Protein AF-A0A5C7QQ44-F1 (afdb_monomer_lite)

Radius of gyration: 27.82 Å; chains: 1; bounding box: 54×49×77 Å

Secondary structure (DSSP, 8-state):
------------------HHHHHTS-HHHHHHHHHHHHHHHHHHHHHHHHHHHHHHHHHHHHHHHHHHHHHHHHHHHHTSHHHHTTS-HHHHHHHHHHHHHHHHHHHHHHHHHHHHS-----------PPPPPPTTS--

pLDDT: mean 83.21, std 18.22, range [35.0, 98.25]

Structure (mmCIF, N/CA/C/O backbone):
data_AF-A0A5C7QQ44-F1
#
_entry.id   AF-A0A5C7QQ44-F1
#
loop_
_atom_site.group_PDB
_atom_site.id
_atom_site.type_symbol
_atom_site.label_atom_id
_atom_site.label_alt_id
_atom_site.label_comp_id
_atom_site.label_asym_id
_atom_site.label_entity_id
_atom_site.label_seq_id
_atom_site.pdbx_PDB_ins_code
_atom_site.Cartn_x
_atom_site.Cartn_y
_atom_site.Cartn_z
_atom_site.occupancy
_atom_site.B_iso_or_equiv
_atom_site.auth_seq_id
_atom_site.auth_comp_id
_atom_site.auth_asym_id
_atom_site.auth_atom_id
_atom_site.pdbx_PDB_model_num
ATOM 1 N N . MET A 1 1 ? -10.779 14.962 1.695 1.00 37.97 1 MET A N 1
ATOM 2 C CA . MET A 1 1 ? -9.669 15.425 0.833 1.00 37.97 1 MET A CA 1
ATOM 3 C C . MET A 1 1 ? -9.057 14.212 0.142 1.00 37.97 1 MET A C 1
ATOM 5 O O . MET A 1 1 ? -8.144 13.606 0.682 1.00 37.97 1 MET A O 1
ATOM 9 N N . CYS A 1 2 ? -9.612 13.808 -1.003 1.00 35.00 2 CYS A N 1
ATOM 10 C CA . CYS A 1 2 ? -8.983 12.810 -1.869 1.00 35.00 2 CYS A CA 1
ATOM 11 C C . CYS A 1 2 ? -7.845 13.501 -2.624 1.00 35.00 2 CYS A C 1
ATOM 13 O O . CYS A 1 2 ? -8.107 14.366 -3.458 1.00 35.00 2 CYS A O 1
ATOM 15 N N . ARG A 1 3 ? -6.588 13.156 -2.327 1.00 46.00 3 ARG A N 1
ATOM 16 C CA . ARG A 1 3 ? -5.484 13.463 -3.239 1.00 46.00 3 ARG A CA 1
ATOM 17 C C . ARG A 1 3 ? -5.594 12.485 -4.403 1.00 46.00 3 ARG A C 1
ATOM 19 O O . ARG A 1 3 ? -5.104 11.368 -4.331 1.00 46.00 3 ARG A O 1
ATOM 26 N N . CYS A 1 4 ? -6.289 12.913 -5.449 1.00 42.09 4 CYS A N 1
ATOM 27 C CA . CYS A 1 4 ? -6.191 12.297 -6.760 1.00 42.09 4 CYS A CA 1
ATOM 28 C C . CYS A 1 4 ? -4.764 12.574 -7.251 1.00 42.09 4 CYS A C 1
ATOM 30 O O . CYS A 1 4 ? -4.457 13.689 -7.673 1.00 42.09 4 CYS A O 1
ATOM 32 N N . ALA A 1 5 ? -3.860 11.610 -7.084 1.00 50.56 5 ALA A N 1
ATOM 33 C CA . ALA A 1 5 ? -2.514 11.709 -7.621 1.00 50.56 5 ALA A CA 1
ATOM 34 C C . ALA A 1 5 ? -2.610 11.580 -9.145 1.00 50.56 5 ALA A C 1
ATOM 36 O O . ALA A 1 5 ? -2.629 10.486 -9.702 1.00 50.56 5 ALA A O 1
ATOM 37 N N . MET A 1 6 ? -2.719 12.728 -9.810 1.00 50.62 6 MET A N 1
ATOM 38 C CA . MET A 1 6 ? -2.451 12.862 -11.233 1.00 50.62 6 MET A CA 1
ATOM 39 C C . MET A 1 6 ? -0.992 12.483 -11.491 1.00 50.62 6 MET A C 1
ATOM 41 O O . MET A 1 6 ? -0.104 13.322 -11.412 1.00 50.62 6 MET A O 1
ATOM 45 N N . HIS A 1 7 ? -0.754 11.221 -11.824 1.00 46.41 7 HIS A N 1
ATOM 46 C CA . HIS A 1 7 ? 0.424 10.814 -12.583 1.00 46.41 7 HIS A CA 1
ATOM 47 C C . HIS A 1 7 ? -0.051 10.175 -13.883 1.00 46.41 7 HIS A C 1
ATOM 49 O O . HIS A 1 7 ? 0.161 9.001 -14.159 1.00 46.41 7 HIS A O 1
ATOM 55 N N . CYS A 1 8 ? -0.747 10.986 -14.678 1.00 46.25 8 CYS A N 1
ATOM 56 C CA . CYS A 1 8 ? -0.970 10.714 -16.085 1.00 46.25 8 CYS A CA 1
ATOM 57 C C . CYS A 1 8 ? -0.043 11.645 -16.867 1.00 46.25 8 CYS A C 1
ATOM 59 O O . CYS A 1 8 ? -0.394 12.784 -17.159 1.00 46.25 8 CYS A O 1
ATOM 61 N N . SER A 1 9 ? 1.179 11.192 -17.134 1.00 42.47 9 SER A N 1
ATOM 62 C CA . SER A 1 9 ? 1.981 11.742 -18.226 1.00 42.47 9 SER A CA 1
ATOM 63 C C . SER A 1 9 ? 2.997 10.701 -18.670 1.00 42.47 9 SER A C 1
ATOM 65 O O . SER A 1 9 ? 4.149 10.693 -18.252 1.00 42.47 9 SER A O 1
ATOM 67 N N . ALA A 1 10 ? 2.538 9.786 -19.519 1.00 42.00 10 ALA A N 1
ATOM 68 C CA . ALA A 1 10 ? 3.418 9.046 -20.406 1.00 42.00 10 ALA A CA 1
ATOM 69 C C . ALA A 1 10 ? 3.192 9.581 -21.822 1.00 42.00 10 ALA A C 1
ATOM 71 O O . ALA A 1 10 ? 2.610 8.911 -22.673 1.00 42.00 10 ALA A O 1
ATOM 72 N N . ALA A 1 11 ? 3.632 10.816 -22.070 1.00 43.50 11 ALA A N 1
ATOM 73 C CA . ALA A 1 11 ? 3.918 11.250 -23.429 1.00 43.50 11 ALA A CA 1
ATOM 74 C C . ALA A 1 11 ? 5.131 10.438 -23.914 1.00 43.50 11 ALA A C 1
ATOM 76 O O . ALA A 1 11 ? 6.281 10.802 -23.681 1.00 43.50 11 ALA A O 1
ATOM 77 N N . ARG A 1 12 ? 4.871 9.271 -24.513 1.00 53.12 12 ARG A N 1
ATOM 78 C CA . ARG A 1 12 ? 5.893 8.463 -25.184 1.00 53.12 12 ARG A CA 1
ATOM 79 C C . ARG A 1 12 ? 6.222 9.135 -26.510 1.00 53.12 12 ARG A C 1
ATOM 81 O O . ARG A 1 12 ? 5.514 8.946 -27.496 1.00 53.12 12 ARG A O 1
ATOM 88 N N . SER A 1 13 ? 7.295 9.915 -26.531 1.00 48.91 13 SER A N 1
ATOM 89 C CA . SER A 1 13 ? 7.950 10.310 -27.775 1.00 48.91 13 SER A CA 1
ATOM 90 C C . SER A 1 13 ? 8.557 9.058 -28.404 1.00 48.91 13 SER A C 1
ATOM 92 O O . SER A 1 13 ? 9.637 8.619 -28.017 1.00 48.91 13 SER A O 1
ATOM 94 N N . GLY A 1 14 ? 7.826 8.441 -29.333 1.00 52.03 14 GLY A N 1
ATOM 95 C CA . GLY A 1 14 ? 8.361 7.380 -30.179 1.00 52.03 14 GLY A CA 1
ATOM 96 C C . GLY A 1 14 ? 9.585 7.900 -30.929 1.00 52.03 14 GLY A C 1
ATOM 97 O O . GLY A 1 14 ? 9.544 8.985 -31.507 1.00 52.03 14 GLY A O 1
ATOM 98 N N . SER A 1 15 ? 10.681 7.145 -30.874 1.00 61.19 15 SER A N 1
ATOM 99 C CA . SER A 1 15 ? 11.927 7.460 -31.573 1.00 61.19 15 SER A CA 1
ATOM 100 C C . SER A 1 15 ? 11.650 7.729 -33.058 1.00 61.19 15 SER A C 1
ATOM 102 O O . SER A 1 15 ? 11.260 6.832 -33.801 1.00 61.19 15 SER A O 1
ATOM 104 N N . MET A 1 16 ? 11.832 8.982 -33.480 1.00 60.75 16 MET A N 1
ATOM 105 C CA . MET A 1 16 ? 11.636 9.474 -34.852 1.00 60.75 16 MET A CA 1
ATOM 106 C C . MET A 1 16 ? 12.855 9.184 -35.748 1.00 60.75 16 MET A C 1
ATOM 108 O O . MET A 1 16 ? 13.195 9.988 -36.611 1.00 60.75 16 MET A O 1
ATOM 112 N N . ILE A 1 17 ? 13.556 8.065 -35.526 1.00 66.75 17 ILE A N 1
ATOM 113 C CA . ILE A 1 17 ? 14.710 7.661 -36.342 1.00 66.75 17 ILE A CA 1
ATOM 114 C C . ILE A 1 17 ? 14.288 6.481 -37.213 1.00 66.75 17 ILE A C 1
ATOM 116 O O . ILE A 1 17 ? 14.079 5.367 -36.733 1.00 66.75 17 ILE A O 1
ATOM 120 N N . SER A 1 18 ? 14.143 6.741 -38.509 1.00 70.75 18 SER A N 1
ATOM 121 C CA . SER A 1 18 ? 13.760 5.733 -39.502 1.00 70.75 18 SER A CA 1
ATOM 122 C C . SER A 1 18 ? 14.966 4.891 -39.943 1.00 70.75 18 SER A C 1
ATOM 124 O O . SER A 1 18 ? 16.094 5.380 -39.979 1.00 70.75 18 SER A O 1
ATOM 126 N N . ALA A 1 19 ? 14.746 3.621 -40.310 1.00 69.44 19 ALA A N 1
ATOM 127 C CA . ALA A 1 19 ? 15.817 2.710 -40.750 1.00 69.44 19 ALA A CA 1
ATOM 128 C C . ALA A 1 19 ? 16.642 3.281 -41.924 1.00 69.44 19 ALA A C 1
ATOM 130 O O . ALA A 1 19 ? 17.858 3.131 -41.966 1.00 69.44 19 ALA A O 1
ATOM 131 N N . GLN A 1 20 ? 15.990 4.043 -42.806 1.00 69.81 20 GLN A N 1
ATOM 132 C CA . GLN A 1 20 ? 16.625 4.727 -43.935 1.00 69.81 20 GLN A CA 1
ATOM 133 C C . GLN A 1 20 ? 17.629 5.811 -43.502 1.00 69.81 20 GLN A C 1
ATOM 135 O O . GLN A 1 20 ? 18.642 6.009 -44.166 1.00 69.81 20 GLN A O 1
ATOM 140 N N . GLN A 1 21 ? 17.393 6.493 -42.375 1.00 71.06 21 GLN A N 1
ATOM 141 C CA . GLN A 1 21 ? 18.322 7.494 -41.835 1.00 71.06 21 GLN A CA 1
ATOM 142 C C . GLN A 1 21 ? 19.559 6.854 -41.196 1.00 71.06 21 GLN A C 1
ATOM 144 O O . GLN A 1 21 ? 20.618 7.473 -41.171 1.00 71.06 21 GLN A O 1
ATOM 149 N N . LEU A 1 22 ? 19.444 5.614 -40.711 1.00 70.94 22 LEU A N 1
ATOM 150 C CA . LEU A 1 22 ? 20.573 4.851 -40.173 1.00 70.94 22 LEU A CA 1
ATOM 151 C C . LEU A 1 22 ? 21.484 4.336 -41.295 1.00 70.94 22 LEU A C 1
ATOM 153 O O . LEU A 1 22 ? 22.703 4.311 -41.125 1.00 70.94 22 LEU A O 1
ATOM 157 N N . ASP A 1 23 ? 20.912 3.991 -42.453 1.00 77.81 23 ASP A N 1
ATOM 158 C CA . ASP A 1 23 ? 21.657 3.471 -43.604 1.00 77.81 23 ASP A CA 1
ATOM 159 C C . ASP A 1 23 ? 22.485 4.517 -44.361 1.00 77.81 23 ASP A C 1
ATOM 161 O O . ASP A 1 23 ? 23.423 4.158 -45.076 1.00 77.81 23 ASP A O 1
ATOM 165 N N . ALA A 1 24 ? 22.189 5.803 -44.167 1.00 82.75 24 ALA A N 1
ATOM 166 C CA . ALA A 1 24 ? 22.964 6.910 -44.726 1.00 82.75 24 ALA A CA 1
ATOM 167 C C . ALA A 1 24 ? 24.210 7.271 -43.891 1.00 82.75 24 ALA A C 1
ATOM 169 O O . ALA A 1 24 ? 25.046 8.050 -44.344 1.00 82.75 24 ALA A O 1
ATOM 170 N N . LEU A 1 25 ? 24.334 6.728 -42.674 1.00 83.94 25 LEU A N 1
ATOM 171 C CA . LEU A 1 25 ? 25.463 6.989 -41.779 1.00 83.94 25 LEU A CA 1
ATOM 172 C C . LEU A 1 25 ? 26.667 6.117 -42.124 1.00 83.94 25 LEU A C 1
ATOM 174 O O . LEU A 1 25 ? 26.520 5.002 -42.644 1.00 83.94 25 LEU A O 1
ATOM 178 N N . ASP A 1 26 ? 27.853 6.599 -41.755 1.00 90.25 26 ASP A N 1
ATOM 179 C CA . ASP A 1 26 ? 29.065 5.798 -41.828 1.00 90.25 26 ASP A CA 1
ATOM 180 C C . ASP A 1 26 ? 28.931 4.522 -40.964 1.00 90.25 26 ASP A C 1
ATOM 182 O O . ASP A 1 26 ? 28.202 4.515 -39.961 1.00 90.25 26 ASP A O 1
ATOM 186 N N . PRO A 1 27 ? 29.599 3.416 -41.341 1.00 88.94 27 PRO A N 1
ATOM 187 C CA . PRO A 1 27 ? 29.406 2.126 -40.679 1.00 88.94 27 PRO A CA 1
ATOM 188 C C . PRO A 1 27 ? 29.702 2.142 -39.174 1.00 88.94 27 PRO A C 1
ATOM 190 O O . PRO A 1 27 ? 29.026 1.452 -38.409 1.00 88.94 27 PRO A O 1
ATOM 193 N N . GLN A 1 28 ? 30.685 2.934 -38.734 1.00 91.25 28 GLN A N 1
ATOM 194 C CA . GLN A 1 28 ? 31.085 3.001 -37.330 1.00 91.25 28 GLN A CA 1
ATOM 195 C C . GLN A 1 28 ? 30.033 3.743 -36.496 1.00 91.25 28 GL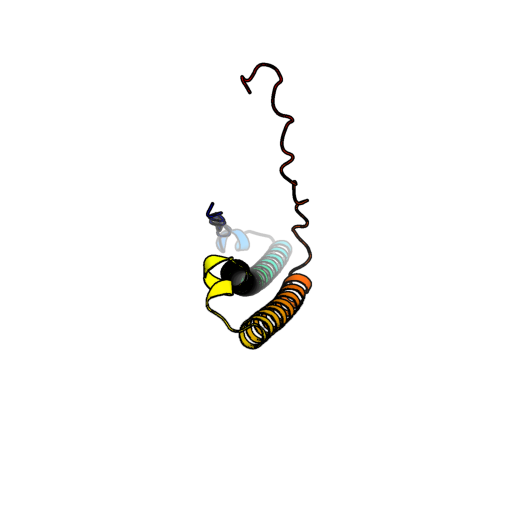N A C 1
ATOM 197 O O . GLN A 1 28 ? 29.598 3.237 -35.458 1.00 91.25 28 GLN A O 1
ATOM 202 N N . THR A 1 29 ? 29.567 4.900 -36.967 1.00 91.06 29 THR A N 1
ATOM 203 C CA . THR A 1 29 ? 28.502 5.677 -36.318 1.00 91.06 29 THR A CA 1
ATOM 204 C C . THR A 1 29 ? 27.181 4.914 -36.318 1.00 91.06 29 THR A C 1
ATOM 206 O O . THR A 1 29 ? 26.472 4.916 -35.310 1.00 91.06 29 THR A O 1
ATOM 209 N N . ARG A 1 30 ? 26.861 4.193 -37.402 1.00 90.12 30 ARG A N 1
ATOM 210 C CA . ARG A 1 30 ? 25.678 3.322 -37.461 1.00 90.12 30 ARG A CA 1
ATOM 211 C C . ARG A 1 30 ? 25.719 2.253 -36.376 1.00 90.12 30 ARG A C 1
ATOM 213 O O . ARG A 1 30 ? 24.744 2.099 -35.643 1.00 90.12 30 ARG A O 1
ATOM 220 N N . GLN A 1 31 ? 26.842 1.548 -36.240 1.00 90.50 31 GLN A N 1
ATOM 221 C CA . GLN A 1 31 ? 26.989 0.503 -35.229 1.00 90.50 31 GLN A CA 1
ATOM 222 C C . GLN A 1 31 ? 26.874 1.067 -33.807 1.00 90.50 31 GLN A C 1
ATOM 224 O O . GLN A 1 31 ? 26.182 0.486 -32.969 1.00 90.50 31 GLN A O 1
ATOM 229 N N . ALA A 1 32 ? 27.495 2.222 -33.544 1.00 93.06 32 ALA A N 1
ATOM 230 C CA . ALA A 1 32 ? 27.390 2.900 -32.255 1.00 93.06 32 ALA A CA 1
ATOM 231 C C . ALA A 1 32 ? 25.941 3.313 -31.937 1.00 93.06 32 ALA A C 1
ATOM 233 O O . ALA A 1 32 ? 25.457 3.065 -30.831 1.00 93.06 32 ALA A O 1
ATOM 234 N N . MET A 1 33 ? 25.214 3.874 -32.911 1.00 91.81 33 MET A N 1
ATOM 235 C CA . MET A 1 33 ? 23.817 4.271 -32.723 1.00 91.81 33 MET A CA 1
ATOM 236 C C . MET A 1 33 ? 22.899 3.063 -32.497 1.00 91.81 33 MET A C 1
ATOM 238 O O . MET A 1 33 ? 22.037 3.110 -31.622 1.00 91.81 33 MET A O 1
ATOM 242 N N . LEU A 1 34 ? 23.096 1.960 -33.228 1.00 89.94 34 LEU A N 1
ATOM 243 C CA . LEU A 1 34 ? 22.344 0.719 -33.009 1.00 89.94 34 LEU A CA 1
ATOM 244 C C . LEU A 1 34 ? 22.586 0.143 -31.608 1.00 89.94 34 LEU A C 1
ATOM 246 O O . LEU A 1 34 ? 21.627 -0.268 -30.954 1.00 89.94 34 LEU A O 1
ATOM 250 N N . SER A 1 35 ? 23.835 0.163 -31.128 1.00 93.81 35 SER A N 1
ATOM 251 C CA . SER A 1 35 ? 24.171 -0.246 -29.759 1.00 93.81 35 SER A CA 1
ATOM 252 C C . SER A 1 35 ? 23.445 0.616 -28.728 1.00 93.81 35 SER A C 1
ATOM 254 O O . SER A 1 35 ? 22.799 0.091 -27.824 1.00 93.81 35 SER A O 1
ATOM 256 N N . LEU A 1 36 ? 23.473 1.941 -28.898 1.00 93.44 36 LEU A N 1
ATOM 257 C CA . LEU A 1 36 ? 22.797 2.860 -27.986 1.00 93.44 36 LEU A CA 1
ATOM 258 C C . LEU A 1 36 ? 21.273 2.672 -28.005 1.00 93.44 36 LEU A C 1
ATOM 260 O O . LEU A 1 36 ? 20.643 2.679 -26.952 1.00 93.44 36 LEU A O 1
ATOM 264 N N . LEU A 1 37 ? 20.667 2.454 -29.176 1.00 92.38 37 LEU A N 1
ATOM 265 C CA . LEU A 1 37 ? 19.235 2.160 -29.286 1.00 92.38 37 LEU A CA 1
ATOM 266 C C . LEU A 1 37 ? 18.867 0.849 -28.580 1.00 92.38 37 LEU A C 1
ATOM 268 O O . LEU A 1 37 ? 17.817 0.781 -27.941 1.00 92.38 37 LEU A O 1
ATOM 272 N N . ALA A 1 38 ? 19.716 -0.179 -28.665 1.00 92.50 38 ALA A N 1
ATOM 273 C CA . ALA A 1 38 ? 19.515 -1.428 -27.936 1.00 92.50 38 ALA A CA 1
ATOM 274 C C . ALA A 1 38 ? 19.596 -1.213 -26.415 1.00 92.50 38 ALA A C 1
ATOM 276 O O . ALA A 1 38 ? 18.729 -1.691 -25.683 1.00 92.50 38 ALA A O 1
ATOM 277 N N . GLU A 1 39 ? 20.570 -0.433 -25.941 1.00 95.31 39 GLU A N 1
ATOM 278 C CA . GLU A 1 39 ? 20.673 -0.061 -24.526 1.00 95.31 39 GLU A CA 1
ATOM 279 C C . GLU A 1 39 ? 19.470 0.754 -24.039 1.00 95.31 39 GLU A C 1
ATOM 281 O O . GLU A 1 39 ? 18.975 0.517 -22.937 1.00 95.31 39 GLU A O 1
ATOM 286 N N . VAL A 1 40 ? 18.985 1.708 -24.842 1.00 95.50 40 VAL A N 1
ATOM 287 C CA . VAL A 1 40 ? 17.793 2.503 -24.514 1.00 95.50 40 VAL A CA 1
ATOM 288 C C . VAL A 1 40 ? 16.575 1.595 -24.385 1.00 95.50 40 VAL A C 1
ATOM 290 O O . VAL A 1 40 ? 15.883 1.682 -23.376 1.00 95.50 40 VAL A O 1
ATOM 293 N N . ARG A 1 41 ? 16.356 0.664 -25.322 1.00 93.56 41 ARG A N 1
ATOM 294 C CA . ARG A 1 41 ? 15.251 -0.307 -25.236 1.00 93.56 41 ARG A CA 1
ATOM 295 C C . ARG A 1 41 ? 15.347 -1.181 -23.986 1.00 93.56 41 ARG A C 1
ATOM 297 O O . ARG A 1 41 ? 14.364 -1.318 -23.265 1.00 93.56 41 ARG A O 1
ATOM 304 N N . ALA A 1 42 ? 16.533 -1.707 -23.680 1.00 95.44 42 ALA A N 1
ATOM 305 C CA . ALA A 1 42 ? 16.745 -2.507 -22.473 1.00 95.44 42 ALA A CA 1
ATOM 306 C C . ALA A 1 42 ? 16.449 -1.702 -21.192 1.00 95.44 42 ALA A C 1
ATOM 308 O O . ALA A 1 42 ? 15.845 -2.210 -20.246 1.00 95.44 42 ALA A O 1
ATOM 309 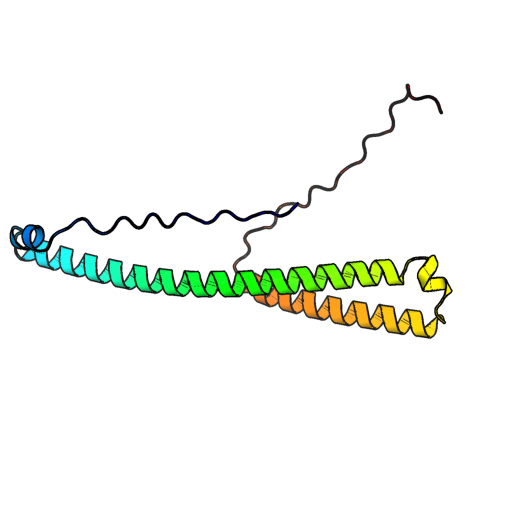N N . LYS A 1 43 ? 16.828 -0.418 -21.164 1.00 95.69 43 LYS A N 1
ATOM 310 C CA . LYS A 1 43 ? 16.505 0.489 -20.055 1.00 95.69 43 LYS A CA 1
ATOM 311 C C . LYS A 1 43 ? 15.011 0.803 -19.982 1.00 95.69 43 LYS A C 1
ATOM 313 O O . LYS A 1 43 ? 14.471 0.819 -18.882 1.00 95.69 43 LYS A O 1
ATOM 318 N N . GLU A 1 44 ? 14.335 1.020 -21.106 1.00 96.25 44 GLU A N 1
ATOM 319 C CA . GLU A 1 44 ? 12.883 1.241 -21.154 1.00 96.25 44 GLU A CA 1
ATOM 320 C C . GLU A 1 44 ? 12.106 0.035 -20.613 1.00 96.25 44 GLU A C 1
ATOM 322 O O . GLU A 1 44 ? 11.162 0.205 -19.840 1.00 96.25 44 GLU A O 1
ATOM 327 N N . GLU A 1 45 ? 12.526 -1.183 -20.959 1.00 96.00 45 GLU A N 1
ATOM 328 C CA . GLU A 1 45 ? 11.952 -2.416 -20.414 1.00 96.00 45 GLU A CA 1
ATOM 329 C C . GLU A 1 45 ? 12.170 -2.520 -18.903 1.00 96.00 45 GLU A C 1
ATOM 331 O O . GLU A 1 45 ? 11.234 -2.828 -18.159 1.00 96.00 45 GLU A O 1
ATOM 336 N N . LEU A 1 46 ? 13.381 -2.210 -18.430 1.00 97.06 46 LEU A N 1
ATOM 337 C CA . LEU A 1 46 ? 13.699 -2.199 -17.005 1.00 97.06 46 LEU A CA 1
ATOM 338 C C . LEU A 1 46 ? 12.851 -1.170 -16.246 1.00 97.06 46 LEU A C 1
ATOM 340 O O .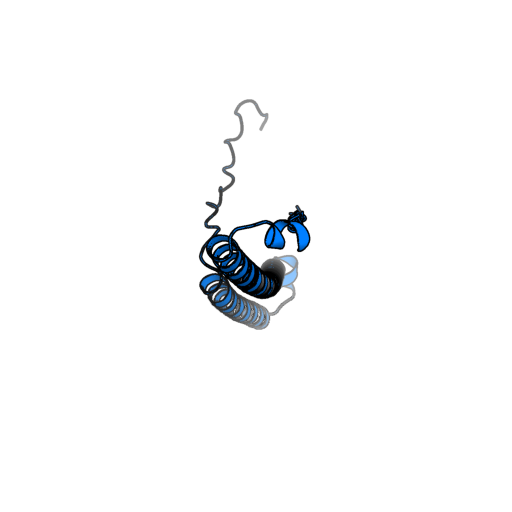 LEU A 1 46 ? 12.306 -1.495 -15.192 1.00 97.06 46 LEU A O 1
ATOM 344 N N . ILE A 1 47 ? 12.710 0.044 -16.784 1.00 96.75 47 ILE A N 1
ATOM 345 C CA . ILE A 1 47 ? 11.872 1.105 -16.209 1.00 96.75 47 ILE A CA 1
ATOM 346 C C . ILE A 1 47 ? 10.419 0.635 -16.145 1.00 96.75 47 ILE A C 1
ATOM 348 O O . ILE A 1 47 ? 9.818 0.679 -15.078 1.00 96.75 47 ILE A O 1
ATOM 352 N N . ALA A 1 48 ? 9.882 0.081 -17.234 1.00 96.12 48 ALA A N 1
ATOM 353 C CA . ALA A 1 48 ? 8.509 -0.414 -17.263 1.00 96.12 48 ALA A CA 1
ATOM 354 C C . ALA A 1 48 ? 8.254 -1.527 -16.230 1.00 96.12 48 ALA A C 1
ATOM 356 O O . ALA A 1 48 ? 7.159 -1.613 -15.674 1.00 96.12 48 ALA A O 1
ATOM 357 N N . GLN A 1 49 ? 9.243 -2.384 -15.957 1.00 96.44 49 GLN A N 1
ATOM 358 C CA . GLN A 1 49 ? 9.151 -3.375 -14.881 1.00 96.44 49 GLN A CA 1
ATOM 359 C C . GLN A 1 49 ? 9.139 -2.713 -13.499 1.00 96.44 49 GLN A C 1
ATOM 361 O O . GLN A 1 49 ? 8.270 -3.024 -12.684 1.00 96.44 49 GLN A O 1
ATOM 366 N N . ARG A 1 50 ? 10.063 -1.777 -13.242 1.00 95.56 50 ARG A N 1
ATOM 367 C CA . ARG A 1 50 ? 10.134 -1.063 -11.959 1.00 95.56 50 ARG A CA 1
ATOM 368 C C . ARG A 1 50 ? 8.886 -0.224 -11.695 1.00 95.56 50 ARG A C 1
ATOM 370 O O . ARG A 1 50 ? 8.422 -0.201 -10.562 1.00 95.56 50 ARG A O 1
ATOM 377 N N . ASP A 1 51 ? 8.301 0.392 -12.718 1.00 95.19 51 ASP A N 1
ATOM 378 C CA . ASP A 1 51 ? 7.063 1.169 -12.595 1.00 95.19 51 ASP A CA 1
ATOM 379 C C . ASP A 1 51 ? 5.887 0.291 -12.149 1.00 95.19 51 ASP A C 1
ATOM 381 O O . ASP A 1 51 ? 5.101 0.691 -11.290 1.00 95.19 51 ASP A O 1
ATOM 385 N N . ARG A 1 52 ? 5.781 -0.936 -12.680 1.00 95.62 52 ARG A N 1
ATOM 386 C CA . ARG A 1 52 ? 4.752 -1.901 -12.253 1.00 95.62 52 ARG A CA 1
ATOM 387 C C . ARG A 1 52 ? 4.951 -2.326 -10.802 1.00 95.62 52 ARG A C 1
ATOM 389 O O . ARG A 1 52 ? 3.987 -2.363 -10.042 1.00 95.62 52 ARG A O 1
ATOM 396 N N . GLU A 1 53 ? 6.188 -2.623 -10.416 1.00 94.44 53 GLU A N 1
ATOM 397 C CA . GLU A 1 53 ? 6.525 -2.977 -9.033 1.00 94.44 53 GLU A CA 1
ATOM 398 C C . GLU A 1 53 ? 6.248 -1.819 -8.068 1.00 94.44 53 GLU A C 1
ATOM 400 O O . GLU A 1 53 ? 5.675 -2.031 -7.000 1.00 94.44 53 GLU A O 1
ATOM 405 N N . ALA A 1 54 ? 6.602 -0.591 -8.451 1.00 92.81 54 ALA A N 1
ATOM 406 C CA . ALA A 1 54 ? 6.340 0.605 -7.663 1.00 92.81 54 ALA A CA 1
ATOM 407 C C . ALA A 1 54 ? 4.834 0.850 -7.499 1.00 92.81 54 ALA A C 1
ATOM 409 O O . ALA A 1 54 ? 4.375 1.094 -6.384 1.00 92.81 54 ALA A O 1
ATOM 410 N N . ALA A 1 55 ? 4.054 0.724 -8.577 1.00 94.56 55 ALA A N 1
ATOM 411 C CA . ALA A 1 55 ? 2.600 0.857 -8.526 1.00 94.56 55 ALA A CA 1
ATOM 412 C C . ALA A 1 55 ? 1.958 -0.203 -7.616 1.00 94.56 55 ALA A C 1
ATOM 414 O O . ALA A 1 55 ? 1.082 0.121 -6.814 1.00 94.56 55 ALA A O 1
ATOM 415 N N . PHE A 1 56 ? 2.422 -1.453 -7.695 1.00 96.00 56 PHE A N 1
ATOM 416 C CA . PHE A 1 56 ? 1.950 -2.531 -6.829 1.00 96.00 56 PHE A CA 1
ATOM 417 C C . PHE A 1 56 ? 2.253 -2.255 -5.349 1.00 96.00 56 PHE A C 1
ATOM 419 O O . PHE A 1 56 ? 1.348 -2.304 -4.515 1.00 96.00 56 PHE A O 1
ATOM 426 N N . LYS A 1 57 ? 3.502 -1.896 -5.023 1.00 93.75 57 LYS A N 1
ATOM 427 C CA . LYS A 1 57 ? 3.902 -1.548 -3.650 1.00 93.75 57 LYS A CA 1
ATOM 428 C C . LYS A 1 57 ? 3.125 -0.348 -3.115 1.00 93.75 57 LYS A C 1
ATOM 430 O O . LYS A 1 57 ? 2.696 -0.363 -1.965 1.00 93.75 57 LYS A O 1
ATOM 435 N N . GLN A 1 58 ? 2.887 0.668 -3.945 1.00 94.00 58 GLN A N 1
ATOM 436 C CA . GLN A 1 58 ? 2.094 1.828 -3.544 1.00 94.00 58 GLN A CA 1
ATOM 437 C C . GLN A 1 58 ? 0.647 1.438 -3.214 1.00 94.00 58 GLN A C 1
ATOM 439 O O . GLN A 1 58 ? 0.138 1.843 -2.172 1.00 94.00 58 GLN A O 1
ATOM 444 N N . ALA A 1 59 ? 0.011 0.601 -4.039 1.00 96.56 59 ALA A N 1
ATOM 445 C CA . ALA A 1 59 ? -1.341 0.113 -3.772 1.00 96.56 59 ALA A CA 1
ATOM 446 C C . ALA A 1 59 ? -1.423 -0.691 -2.460 1.00 96.56 59 ALA A C 1
ATOM 448 O O . ALA A 1 59 ? -2.386 -0.547 -1.703 1.00 96.56 59 ALA A O 1
ATOM 449 N N . LEU A 1 60 ? -0.399 -1.496 -2.157 1.00 96.38 60 LEU A N 1
ATOM 450 C CA . LEU A 1 60 ? -0.304 -2.221 -0.890 1.00 96.38 60 LEU A CA 1
ATOM 451 C C . LEU A 1 60 ? -0.163 -1.266 0.306 1.00 96.38 60 LEU A C 1
ATOM 453 O O . LEU A 1 60 ? -0.894 -1.396 1.288 1.00 96.38 60 LEU A O 1
ATOM 457 N N . ILE A 1 61 ? 0.713 -0.262 0.211 1.00 96.00 61 ILE A N 1
ATOM 458 C CA . ILE A 1 61 ? 0.876 0.766 1.252 1.00 96.00 61 ILE A CA 1
ATOM 459 C C . ILE A 1 61 ? -0.437 1.520 1.486 1.00 96.00 61 ILE A C 1
ATOM 461 O O . ILE A 1 61 ? -0.793 1.788 2.638 1.00 96.00 61 ILE A O 1
ATOM 465 N N . ASP A 1 62 ? -1.167 1.853 0.423 1.00 96.62 62 ASP A N 1
ATOM 466 C CA . ASP A 1 62 ? -2.444 2.560 0.516 1.00 96.62 62 ASP A CA 1
ATOM 467 C C . ASP A 1 62 ? -3.510 1.701 1.212 1.00 96.62 62 ASP A C 1
ATOM 469 O O . ASP A 1 62 ? -4.214 2.200 2.096 1.00 96.62 62 ASP A O 1
ATOM 473 N N . LYS A 1 63 ? -3.578 0.399 0.891 1.00 97.62 63 LYS A N 1
ATOM 474 C CA . LYS A 1 63 ? -4.453 -0.573 1.568 1.00 97.62 63 LYS A CA 1
ATOM 475 C C . LYS A 1 63 ? -4.153 -0.648 3.065 1.00 97.62 63 LYS A C 1
ATOM 477 O O . LYS A 1 63 ? -5.044 -0.399 3.874 1.00 97.62 63 LYS A O 1
ATOM 482 N N . LEU A 1 64 ? -2.901 -0.910 3.438 1.00 97.12 64 LEU A N 1
ATOM 483 C CA . LEU A 1 64 ? -2.498 -1.021 4.845 1.00 97.12 64 LEU A CA 1
ATOM 484 C C . LEU A 1 64 ? -2.716 0.301 5.603 1.00 97.12 64 LEU A C 1
ATOM 486 O O . LEU A 1 64 ? -3.147 0.321 6.756 1.00 97.12 64 LEU A O 1
ATOM 490 N N . THR A 1 65 ? -2.484 1.441 4.943 1.00 97.06 65 THR A N 1
ATOM 491 C CA . THR A 1 65 ? -2.751 2.765 5.525 1.00 97.06 65 THR A CA 1
ATOM 492 C C . THR A 1 65 ? -4.247 2.984 5.766 1.00 97.06 65 THR A C 1
ATOM 494 O O . THR A 1 65 ? -4.626 3.579 6.781 1.00 97.06 65 THR A O 1
ATOM 497 N N . HIS A 1 66 ? -5.103 2.508 4.859 1.00 98.19 66 HIS A N 1
ATOM 498 C CA . HIS A 1 66 ? -6.550 2.549 5.031 1.00 98.19 66 HIS A CA 1
ATOM 499 C C . HIS A 1 66 ? -7.007 1.669 6.200 1.00 98.19 66 HIS A C 1
ATOM 501 O O . HIS A 1 66 ? -7.730 2.158 7.069 1.00 98.19 66 HIS A O 1
ATOM 507 N N . GLU A 1 67 ? -6.544 0.421 6.269 1.00 98.00 67 GLU A N 1
ATOM 508 C CA . GLU A 1 67 ? 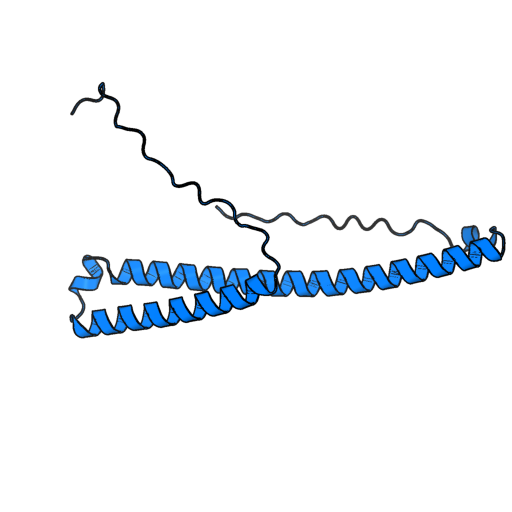-6.868 -0.522 7.349 1.00 98.00 67 GLU A CA 1
ATOM 509 C C . GLU A 1 67 ? -6.459 0.035 8.718 1.00 98.00 67 GLU A C 1
ATOM 511 O O . GLU A 1 67 ? -7.283 0.116 9.631 1.00 98.00 67 GLU A O 1
ATOM 516 N N . MET A 1 68 ? -5.245 0.583 8.829 1.00 97.94 68 MET A N 1
ATOM 517 C CA . MET A 1 68 ? -4.791 1.271 10.040 1.00 97.94 68 MET A CA 1
ATOM 518 C C . MET A 1 68 ? -5.712 2.445 10.424 1.00 97.94 68 MET A C 1
ATOM 520 O O . MET A 1 68 ? -5.968 2.685 11.607 1.00 97.94 68 MET A O 1
ATOM 524 N N . ALA A 1 69 ? -6.207 3.220 9.453 1.00 97.94 69 ALA A N 1
ATOM 525 C CA . ALA A 1 69 ? -7.125 4.325 9.725 1.00 97.94 69 ALA A CA 1
ATOM 526 C C . ALA A 1 69 ? -8.505 3.835 10.195 1.00 97.94 69 ALA A C 1
ATOM 528 O O . ALA A 1 69 ? -9.101 4.463 11.074 1.00 97.94 69 ALA A O 1
ATOM 529 N N . VAL A 1 70 ? -9.006 2.732 9.633 1.00 98.25 70 VAL A N 1
ATOM 530 C CA . VAL A 1 70 ? -10.258 2.092 10.060 1.00 98.25 70 VAL A CA 1
ATOM 531 C C . VAL A 1 70 ? -10.130 1.583 11.494 1.00 98.25 70 VAL A C 1
ATOM 533 O O . VAL A 1 70 ? -10.941 1.977 12.330 1.00 98.25 70 VAL A O 1
ATOM 536 N N . LEU A 1 71 ? -9.080 0.824 11.819 1.00 98.06 71 LEU A N 1
ATOM 537 C CA . LEU A 1 71 ? -8.854 0.318 13.177 1.00 98.06 71 LEU A CA 1
ATOM 538 C C . LEU A 1 71 ? -8.711 1.445 14.204 1.00 98.06 71 LEU A C 1
ATOM 540 O O . LEU A 1 71 ? -9.314 1.388 15.272 1.00 98.06 71 LEU A O 1
ATOM 544 N N . LYS A 1 72 ? -8.007 2.536 13.869 1.00 98.06 72 LYS A N 1
ATOM 545 C CA . LYS A 1 72 ? -7.930 3.716 14.749 1.00 98.06 72 LYS A CA 1
ATOM 546 C C . LYS A 1 72 ? -9.309 4.309 15.019 1.00 98.06 72 LYS A C 1
ATOM 548 O O . LYS A 1 72 ? -9.619 4.618 16.164 1.00 98.06 72 LYS A O 1
ATOM 553 N N . ARG A 1 73 ? -10.148 4.462 13.988 1.00 97.38 73 ARG A N 1
ATOM 554 C CA . ARG A 1 73 ? -11.525 4.965 14.151 1.00 97.38 73 ARG A CA 1
ATOM 555 C C . ARG A 1 73 ? -12.368 4.030 15.015 1.00 97.38 73 ARG A C 1
ATOM 557 O O . ARG A 1 73 ? -13.102 4.527 15.861 1.00 97.38 73 ARG A O 1
ATOM 564 N N . LEU A 1 74 ? -12.238 2.716 14.831 1.00 96.75 74 LEU A N 1
ATOM 565 C CA . LEU A 1 74 ? -12.916 1.722 15.664 1.00 96.75 74 LEU A CA 1
ATOM 566 C C . LEU A 1 74 ? -12.455 1.808 17.119 1.00 96.75 74 LEU A C 1
ATOM 568 O O . LEU A 1 74 ? -13.303 1.862 18.002 1.00 96.75 74 LEU A O 1
ATOM 572 N N . LYS A 1 75 ? -11.148 1.944 17.370 1.00 96.56 75 LYS A N 1
ATOM 573 C CA . LYS A 1 75 ? -10.612 2.163 18.719 1.00 96.56 75 LYS A CA 1
ATOM 574 C C . LYS A 1 75 ? -11.206 3.415 19.366 1.00 96.56 75 LYS A C 1
ATOM 576 O O . LYS A 1 75 ? -11.682 3.348 20.491 1.00 96.56 75 LYS A O 1
ATOM 581 N N . PHE A 1 76 ? -11.260 4.539 18.649 1.00 96.44 76 PHE A N 1
ATOM 582 C CA . PHE A 1 76 ? -11.908 5.757 19.157 1.00 96.44 76 PHE A CA 1
ATOM 583 C C . PHE A 1 76 ? -13.411 5.579 19.420 1.00 96.44 76 PHE A C 1
ATOM 585 O O . PHE A 1 76 ? -13.937 6.138 20.379 1.00 96.44 76 PHE A O 1
ATOM 592 N N . ALA A 1 77 ? -14.122 4.822 18.582 1.00 95.12 77 ALA A N 1
ATOM 593 C CA . ALA A 1 77 ? -15.532 4.525 18.814 1.00 95.12 77 ALA A CA 1
ATOM 594 C C . ALA A 1 77 ? -15.721 3.630 20.050 1.00 95.12 77 ALA A C 1
ATOM 596 O O . ALA A 1 77 ? -16.614 3.894 20.858 1.00 95.12 77 ALA A O 1
ATOM 597 N N . ALA A 1 78 ? -14.851 2.632 20.234 1.00 93.44 78 ALA A N 1
ATOM 598 C CA . ALA A 1 78 ? -14.869 1.718 21.372 1.00 93.44 78 ALA A CA 1
ATOM 599 C C . ALA A 1 78 ? -14.624 2.438 22.708 1.00 93.44 78 ALA A C 1
ATOM 601 O O . ALA A 1 78 ? -15.242 2.099 23.716 1.00 93.44 78 ALA A O 1
ATOM 602 N N . THR A 1 79 ? -13.788 3.482 22.711 1.00 91.94 79 THR A N 1
ATOM 603 C CA . THR A 1 79 ? -13.530 4.293 23.910 1.00 91.94 79 THR A CA 1
ATOM 604 C C . THR A 1 79 ? -14.587 5.365 24.181 1.00 91.94 79 THR A C 1
ATOM 606 O O . THR A 1 79 ? -14.550 5.994 25.240 1.00 91.94 79 THR A O 1
ATOM 609 N N . SER A 1 80 ? -15.543 5.584 23.270 1.00 95.00 80 SER A N 1
ATOM 610 C CA . SER A 1 80 ? -16.599 6.583 23.465 1.00 95.00 80 SER A CA 1
ATOM 611 C C . SER A 1 80 ? -17.503 6.232 24.650 1.00 95.00 80 SER A C 1
ATOM 613 O O . SER A 1 80 ? -17.867 5.074 24.835 1.00 95.00 80 SER A O 1
ATOM 615 N N . GLU A 1 81 ? -17.929 7.236 25.424 1.00 91.81 81 GLU A N 1
ATOM 616 C CA . GLU A 1 81 ? -18.774 7.036 26.618 1.00 91.81 81 GLU A CA 1
ATOM 617 C C . GLU A 1 81 ? -20.054 6.247 26.306 1.00 91.81 81 GLU A C 1
ATOM 619 O O . GLU A 1 81 ? -20.442 5.340 27.046 1.00 91.81 81 GLU A O 1
ATOM 624 N N . ARG A 1 82 ? -20.685 6.544 25.162 1.00 92.75 82 ARG A N 1
ATOM 625 C CA . ARG A 1 82 ? -21.908 5.871 24.707 1.00 92.75 82 ARG A CA 1
ATOM 626 C C . ARG A 1 82 ? -21.707 4.376 24.477 1.00 92.75 82 ARG A C 1
ATOM 628 O O . ARG A 1 82 ? -22.611 3.610 24.774 1.00 92.75 82 ARG A O 1
ATOM 635 N N . PHE A 1 83 ? -20.578 3.967 23.905 1.00 93.06 83 PHE A N 1
ATOM 636 C CA . PHE A 1 83 ? -20.319 2.554 23.633 1.00 93.06 83 PHE A CA 1
ATOM 637 C C . PHE A 1 83 ? -19.720 1.852 24.854 1.00 93.06 83 PHE A C 1
ATOM 639 O O . PHE A 1 83 ? -20.192 0.789 25.247 1.00 93.06 83 PHE A O 1
ATOM 646 N N . ALA A 1 84 ? -18.745 2.478 25.513 1.00 92.44 84 ALA A N 1
ATOM 647 C CA . ALA A 1 84 ? -18.072 1.925 26.683 1.00 92.44 84 ALA A CA 1
ATOM 648 C C . ALA A 1 84 ? -19.033 1.633 27.850 1.00 92.44 84 ALA A C 1
ATOM 650 O O . ALA A 1 84 ? -18.820 0.669 28.573 1.00 92.44 84 ALA A O 1
ATOM 651 N N . SER A 1 85 ? -20.108 2.416 28.009 1.00 93.12 85 SER A N 1
ATOM 652 C CA . SER A 1 85 ? -21.157 2.170 29.016 1.00 93.12 85 SER A CA 1
ATOM 653 C C . SER A 1 85 ? -22.024 0.932 28.747 1.00 93.12 85 SER A C 1
ATOM 655 O O . SER A 1 85 ? -22.753 0.503 29.638 1.00 93.12 85 SER A O 1
ATOM 657 N N . THR A 1 86 ? -21.950 0.343 27.549 1.00 95.00 86 THR A N 1
ATOM 658 C CA . THR A 1 86 ? -22.713 -0.864 27.179 1.00 95.00 86 THR A CA 1
ATOM 659 C C . THR A 1 86 ? -21.941 -2.168 27.386 1.00 95.00 86 THR A C 1
ATOM 661 O O . THR A 1 86 ? -22.525 -3.242 27.257 1.00 95.00 86 THR A O 1
ATOM 664 N N . LEU A 1 87 ? -20.645 -2.092 27.708 1.00 93.31 87 LEU A N 1
ATOM 665 C CA . LEU A 1 87 ? -19.757 -3.247 27.845 1.00 93.31 87 LEU A CA 1
ATOM 666 C C . LEU A 1 87 ? -19.351 -3.481 29.299 1.00 93.31 87 LEU A C 1
ATOM 668 O O . LEU A 1 87 ? -19.109 -2.535 30.051 1.00 93.31 87 LEU A O 1
ATOM 672 N N . ALA A 1 88 ? -19.191 -4.753 29.674 1.00 95.81 88 ALA A N 1
ATOM 673 C CA . ALA A 1 88 ? -18.511 -5.088 30.918 1.00 95.81 88 ALA A CA 1
ATOM 674 C C . ALA A 1 88 ? -17.027 -4.655 30.849 1.00 95.81 88 ALA A C 1
ATOM 676 O O . ALA A 1 88 ? -16.430 -4.711 29.767 1.00 95.81 88 ALA A O 1
ATOM 677 N N . PRO A 1 89 ? -16.394 -4.271 31.976 1.00 93.06 89 PRO A N 1
ATOM 678 C CA . PRO A 1 89 ? -15.007 -3.796 31.981 1.00 93.06 89 PRO A CA 1
ATOM 679 C C . PRO A 1 89 ? -14.011 -4.763 31.326 1.00 93.06 89 PRO A C 1
ATOM 681 O O . PRO A 1 89 ? -13.166 -4.338 30.543 1.00 93.06 89 PRO A O 1
ATOM 684 N N . GLU A 1 90 ? -14.150 -6.065 31.582 1.00 95.06 90 GLU A N 1
ATOM 685 C CA . GLU A 1 90 ? -13.287 -7.110 31.010 1.00 95.06 90 GLU A CA 1
ATOM 686 C C . GLU A 1 90 ? -13.444 -7.222 29.487 1.00 95.06 90 GLU A C 1
ATOM 688 O O . GLU A 1 90 ? -12.461 -7.354 28.763 1.00 95.06 90 GLU A O 1
ATOM 693 N N . GLN A 1 91 ? -14.675 -7.093 28.979 1.00 95.94 91 GLN A N 1
ATOM 694 C CA . GLN A 1 91 ? -14.953 -7.125 27.539 1.00 95.94 91 GLN A CA 1
ATOM 695 C C . GLN A 1 91 ? -14.380 -5.899 26.830 1.00 95.94 91 GLN A C 1
ATOM 697 O O . GLN A 1 91 ? -13.871 -6.005 25.715 1.00 95.94 91 GLN A O 1
ATOM 702 N N . LYS A 1 92 ? -14.449 -4.734 27.483 1.00 94.12 92 LYS A N 1
ATOM 703 C CA . LYS A 1 92 ? -13.823 -3.513 26.982 1.00 94.12 92 LYS A CA 1
ATOM 704 C C . LYS A 1 92 ? -12.300 -3.661 26.923 1.00 94.12 92 LYS A C 1
ATOM 706 O O . LYS A 1 92 ? -11.729 -3.343 25.885 1.00 94.12 92 LYS A O 1
ATOM 711 N N . SER A 1 93 ? -11.670 -4.171 27.987 1.00 94.12 93 SER A N 1
ATOM 712 C CA . SER A 1 93 ? -10.216 -4.413 28.018 1.00 94.12 93 SER A CA 1
ATOM 713 C C . SER A 1 93 ? -9.793 -5.343 26.884 1.00 94.12 93 SER A C 1
ATOM 715 O O . SER A 1 93 ? -8.930 -4.987 26.088 1.00 94.12 93 SER A O 1
ATOM 717 N N . LEU A 1 94 ? -10.485 -6.478 26.732 1.00 97.00 94 LEU A N 1
ATOM 718 C CA . LEU A 1 94 ? -10.207 -7.453 25.677 1.00 97.00 94 LEU A CA 1
ATOM 719 C C . LEU A 1 94 ? -10.298 -6.834 24.272 1.00 97.00 94 LEU A C 1
ATOM 721 O O . LEU A 1 94 ? -9.450 -7.092 23.416 1.00 97.00 94 LEU A O 1
ATOM 725 N N . LEU A 1 95 ? -11.322 -6.010 24.026 1.00 96.56 95 LEU A N 1
ATOM 726 C CA . LEU A 1 95 ? -11.499 -5.324 22.748 1.00 96.56 95 LEU A CA 1
ATOM 727 C C . LEU A 1 95 ? -10.373 -4.314 22.483 1.00 96.56 95 LEU A C 1
ATOM 729 O O . LEU A 1 95 ? -9.850 -4.264 21.372 1.00 96.56 95 LEU A O 1
ATOM 733 N N . GLU A 1 96 ? -10.004 -3.509 23.481 1.00 95.94 96 GLU A N 1
ATOM 734 C CA . GLU A 1 96 ? -8.929 -2.519 23.356 1.00 95.94 96 GLU A CA 1
ATOM 735 C C . GLU A 1 96 ? -7.570 -3.183 23.104 1.00 95.94 96 GLU A C 1
ATOM 737 O O . GLU A 1 96 ? -6.855 -2.759 22.197 1.00 95.94 96 GLU A O 1
ATOM 742 N N . GLU A 1 97 ? -7.253 -4.257 23.830 1.00 97.12 97 GLU A N 1
ATOM 743 C CA . GLU A 1 97 ? -6.027 -5.043 23.649 1.00 97.12 97 GLU A CA 1
ATOM 744 C C . GLU A 1 97 ? -5.948 -5.673 22.253 1.00 97.12 97 GLU A C 1
ATOM 746 O O . GLU A 1 97 ? -4.905 -5.602 21.603 1.00 97.12 97 GLU A O 1
ATOM 751 N N . THR A 1 98 ? -7.057 -6.230 21.755 1.00 97.81 98 THR A N 1
ATOM 752 C CA . THR A 1 98 ? -7.122 -6.811 20.402 1.00 97.81 98 THR A CA 1
ATOM 753 C C . THR A 1 98 ? -6.868 -5.744 19.337 1.00 97.81 98 THR A C 1
ATOM 755 O O . THR A 1 98 ? -6.024 -5.919 18.462 1.00 97.81 98 THR A O 1
ATOM 758 N N . LEU A 1 99 ? -7.540 -4.591 19.446 1.00 97.69 99 LEU A N 1
ATOM 759 C CA . LEU A 1 99 ? -7.342 -3.478 18.515 1.00 97.69 99 LEU A CA 1
ATOM 760 C C . LEU A 1 99 ? -5.912 -2.933 18.565 1.00 97.69 99 LEU A C 1
ATOM 762 O O . LEU A 1 99 ? -5.384 -2.517 17.534 1.00 97.69 99 LEU A O 1
ATOM 766 N N . ASP A 1 100 ? -5.287 -2.914 19.742 1.00 98.00 100 ASP A N 1
ATOM 767 C CA . ASP A 1 100 ? -3.900 -2.482 19.892 1.00 98.00 100 ASP A CA 1
ATOM 768 C C . ASP A 1 100 ? -2.901 -3.469 19.305 1.00 98.00 100 ASP A C 1
ATOM 770 O O . ASP A 1 100 ? -1.935 -3.039 18.668 1.00 98.00 100 ASP A O 1
ATOM 774 N N . SER A 1 101 ? -3.159 -4.766 19.452 1.00 98.19 101 SER A N 1
ATOM 775 C CA . SER A 1 101 ? -2.377 -5.815 18.803 1.00 98.19 101 SER A CA 1
ATOM 776 C C . SER A 1 101 ? -2.423 -5.671 17.280 1.00 98.19 101 SE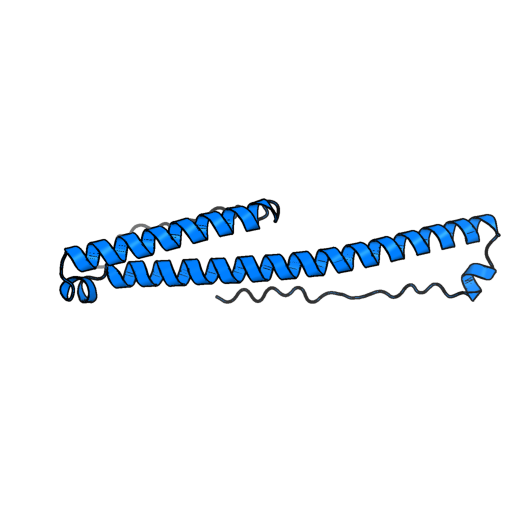R A C 1
ATOM 778 O O . SER A 1 101 ? -1.375 -5.543 16.645 1.00 98.19 101 SER A O 1
ATOM 780 N N . ASP A 1 102 ? -3.622 -5.585 16.698 1.00 98.06 102 ASP A N 1
ATOM 781 C CA . ASP A 1 102 ? -3.803 -5.461 15.245 1.00 98.06 102 ASP A CA 1
ATOM 782 C C . ASP A 1 102 ? -3.180 -4.163 14.702 1.00 98.06 102 ASP A C 1
ATOM 784 O O . ASP A 1 102 ? -2.535 -4.139 13.649 1.00 98.06 102 ASP A O 1
ATOM 788 N N . LEU A 1 103 ? -3.327 -3.051 15.435 1.00 98.12 103 LEU A N 1
ATOM 789 C CA . LEU A 1 103 ? -2.693 -1.783 15.072 1.00 98.12 103 LEU A CA 1
ATOM 790 C C . LEU A 1 103 ? -1.165 -1.868 15.102 1.00 98.12 103 LEU A C 1
ATOM 792 O O . LEU A 1 103 ? -0.513 -1.252 14.255 1.00 98.12 103 LEU A O 1
ATOM 796 N N . ALA A 1 104 ? -0.591 -2.590 16.066 1.00 97.38 104 ALA A N 1
ATOM 797 C CA . ALA A 1 104 ? 0.849 -2.787 16.159 1.00 97.38 104 ALA A CA 1
ATOM 798 C C . ALA A 1 104 ? 1.375 -3.674 15.022 1.00 97.38 104 ALA A C 1
ATOM 800 O O . ALA A 1 104 ? 2.443 -3.384 14.478 1.00 97.38 104 ALA A O 1
ATOM 801 N N . GLU A 1 105 ? 0.633 -4.711 14.635 1.00 97.50 105 GLU A N 1
ATOM 802 C CA . GLU A 1 105 ? 0.978 -5.580 13.508 1.00 97.50 105 GLU A CA 1
ATOM 803 C C . GLU A 1 105 ? 0.979 -4.806 12.182 1.00 97.50 105 GLU A C 1
ATOM 805 O O . GLU A 1 105 ? 1.996 -4.781 11.482 1.00 97.50 105 GLU A O 1
ATOM 810 N N . LEU A 1 106 ? -0.093 -4.059 11.890 1.00 96.94 106 LEU A N 1
ATOM 811 C CA . LEU A 1 106 ? -0.164 -3.230 10.682 1.00 96.94 106 LEU A CA 1
ATOM 812 C C . LEU A 1 106 ? 0.912 -2.136 10.646 1.00 96.94 106 LEU A C 1
ATOM 814 O O . LEU A 1 106 ? 1.434 -1.816 9.578 1.00 96.94 106 LEU A O 1
ATOM 818 N N . ASP A 1 107 ? 1.269 -1.544 11.791 1.00 95.19 107 ASP A N 1
ATOM 819 C CA . ASP A 1 107 ? 2.350 -0.552 11.857 1.00 95.19 107 ASP A CA 1
ATOM 820 C C . ASP A 1 107 ? 3.716 -1.182 11.529 1.00 95.19 107 ASP A C 1
ATOM 822 O O . ASP A 1 107 ? 4.542 -0.560 10.854 1.00 95.19 107 ASP A O 1
ATOM 826 N N . GLN A 1 108 ? 3.953 -2.431 11.946 1.00 95.94 108 GLN A N 1
ATOM 827 C CA . GLN A 1 108 ? 5.151 -3.178 11.557 1.00 95.94 108 GLN A CA 1
ATOM 828 C C . GLN A 1 108 ? 5.158 -3.506 10.063 1.00 95.94 108 GLN A C 1
ATOM 830 O O . GLN A 1 108 ? 6.190 -3.321 9.415 1.00 95.94 108 GLN A O 1
ATOM 835 N N . GLU A 1 109 ? 4.035 -3.951 9.502 1.00 95.31 109 GLU A N 1
ATOM 836 C CA . GLU A 1 109 ? 3.930 -4.260 8.075 1.00 95.31 109 GLU A CA 1
ATOM 837 C C . GLU A 1 109 ? 4.131 -3.004 7.213 1.00 95.31 109 GLU A C 1
ATOM 839 O O . GLU A 1 109 ? 4.961 -2.994 6.304 1.00 95.31 109 GLU A O 1
ATOM 844 N N . LEU A 1 110 ? 3.507 -1.881 7.584 1.00 94.56 110 LEU A N 1
ATOM 845 C CA . LEU A 1 110 ? 3.732 -0.588 6.932 1.00 94.56 110 LEU A CA 1
ATOM 846 C C . LEU A 1 110 ? 5.191 -0.137 7.002 1.00 94.56 110 LEU A C 1
ATOM 848 O O . LEU A 1 110 ? 5.705 0.411 6.025 1.00 94.56 110 LEU A O 1
ATOM 852 N N . LYS A 1 111 ? 5.875 -0.338 8.135 1.00 92.12 111 LYS A N 1
ATOM 853 C CA . LYS A 1 111 ? 7.312 -0.036 8.250 1.00 92.12 111 LYS A CA 1
ATOM 854 C C . LYS A 1 111 ? 8.147 -0.910 7.321 1.00 92.12 111 LYS A C 1
ATOM 856 O O . LYS A 1 111 ? 9.105 -0.399 6.748 1.00 92.12 111 LYS A O 1
ATOM 861 N N . ARG A 1 112 ? 7.796 -2.188 7.145 1.00 92.12 112 ARG A N 1
ATOM 862 C CA . ARG A 1 112 ? 8.486 -3.096 6.213 1.00 92.12 112 ARG A CA 1
ATOM 863 C C . ARG A 1 112 ? 8.284 -2.660 4.764 1.00 92.12 112 ARG A C 1
ATOM 865 O O . ARG A 1 112 ? 9.271 -2.529 4.043 1.00 92.12 112 ARG A O 1
ATOM 872 N N . GLU A 1 113 ? 7.054 -2.353 4.363 1.00 91.12 113 GLU A N 1
ATOM 873 C CA . GLU A 1 113 ? 6.746 -1.928 2.991 1.00 91.12 113 GLU A CA 1
ATOM 874 C C . GLU A 1 113 ? 7.336 -0.548 2.658 1.00 91.12 113 GLU A C 1
ATOM 876 O O . GLU A 1 113 ? 7.923 -0.354 1.593 1.00 91.12 113 GLU A O 1
ATOM 881 N N . ARG A 1 114 ? 7.289 0.408 3.598 1.00 86.81 114 ARG A N 1
ATOM 882 C CA . ARG A 1 114 ? 7.919 1.734 3.433 1.00 86.81 114 ARG A CA 1
ATOM 883 C C . ARG A 1 114 ? 9.439 1.699 3.542 1.00 86.81 114 ARG A C 1
ATOM 885 O O . ARG A 1 114 ? 10.108 2.449 2.851 1.00 86.81 114 ARG A O 1
ATOM 892 N N . GLY A 1 115 ? 10.006 0.834 4.380 1.00 75.19 115 GLY A N 1
ATOM 893 C CA . GLY A 1 115 ? 11.456 0.641 4.449 1.00 75.19 115 GLY A CA 1
ATOM 894 C C . GLY A 1 115 ? 12.032 0.122 3.128 1.00 75.19 115 GLY A C 1
ATOM 895 O O . GLY A 1 115 ? 13.148 0.480 2.760 1.00 75.19 115 GLY A O 1
ATOM 896 N N . GLN A 1 116 ? 11.249 -0.663 2.380 1.00 61.56 116 GLN A N 1
ATOM 897 C CA . GLN A 1 116 ? 11.581 -1.088 1.018 1.00 61.56 116 GLN A CA 1
ATOM 898 C C . GLN A 1 116 ? 11.311 -0.001 -0.038 1.00 61.56 116 GLN A C 1
ATOM 900 O O . GLN A 1 116 ? 11.988 0.040 -1.066 1.00 61.56 116 GLN A O 1
ATOM 905 N N . ALA A 1 117 ? 10.330 0.874 0.191 1.00 58.25 117 ALA A N 1
ATOM 906 C CA . ALA A 1 117 ? 10.005 2.021 -0.653 1.00 58.25 117 ALA A CA 1
ATOM 907 C C . ALA A 1 117 ? 10.675 3.292 -0.098 1.00 58.25 117 ALA A C 1
ATOM 909 O O . ALA A 1 117 ? 10.025 4.092 0.564 1.00 58.25 117 ALA A O 1
ATOM 910 N N . GLY A 1 118 ? 11.987 3.437 -0.338 1.00 49.31 118 GLY A N 1
ATOM 911 C CA . GLY A 1 118 ? 12.871 4.473 0.221 1.00 49.31 118 GLY A CA 1
ATOM 912 C C . GLY A 1 118 ? 12.203 5.786 0.666 1.00 49.31 118 GLY A C 1
ATOM 913 O O . GLY A 1 118 ? 11.507 6.432 -0.114 1.00 49.31 118 GLY A O 1
ATOM 914 N N . ASP A 1 119 ? 12.478 6.158 1.922 1.00 45.38 119 ASP A N 1
ATOM 915 C CA . ASP A 1 119 ? 11.957 7.291 2.709 1.00 45.38 119 ASP A CA 1
ATOM 916 C C . ASP A 1 119 ? 11.783 8.589 1.892 1.00 45.38 119 ASP A C 1
ATOM 918 O O . ASP A 1 119 ? 12.671 9.438 1.816 1.00 45.38 119 ASP A O 1
ATOM 922 N N . LYS A 1 120 ? 10.619 8.749 1.257 1.00 49.06 120 LYS A N 1
ATOM 923 C CA . LYS A 1 120 ? 10.197 9.975 0.569 1.00 49.06 120 LYS A CA 1
ATOM 924 C C . LYS A 1 120 ? 8.830 10.424 1.065 1.00 49.06 120 LYS A C 1
ATOM 926 O O . LYS A 1 120 ? 7.905 10.516 0.278 1.00 49.06 120 LYS A O 1
ATOM 931 N N . ASP A 1 121 ? 8.688 10.672 2.363 1.00 48.91 121 ASP A N 1
ATOM 932 C CA . ASP A 1 121 ? 7.849 11.773 2.862 1.00 48.91 121 ASP A CA 1
ATOM 933 C C . ASP A 1 121 ? 7.873 11.799 4.396 1.00 48.91 121 ASP A C 1
ATOM 935 O O . ASP A 1 121 ? 6.952 11.359 5.086 1.00 48.91 121 ASP A O 1
ATOM 939 N N . LYS A 1 122 ? 8.924 12.392 4.964 1.00 47.50 122 LYS A N 1
ATOM 940 C CA . LYS A 1 122 ? 8.791 13.052 6.266 1.00 47.50 122 LYS A CA 1
ATOM 941 C C . LYS A 1 122 ? 8.275 14.461 6.023 1.00 47.50 122 LYS A C 1
ATOM 943 O O . LYS A 1 122 ? 8.972 15.444 6.247 1.00 47.50 122 LYS A O 1
ATOM 948 N N . THR A 1 123 ? 7.040 14.567 5.545 1.00 49.88 123 THR A N 1
ATOM 949 C CA . THR A 1 123 ? 6.318 15.832 5.610 1.00 49.88 123 THR A CA 1
ATOM 950 C C . THR A 1 123 ? 6.072 16.120 7.088 1.00 49.88 123 THR A C 1
ATOM 952 O O . THR A 1 123 ? 5.301 15.431 7.761 1.00 49.88 123 THR A O 1
ATOM 955 N N . GLU A 1 124 ? 6.803 17.102 7.616 1.00 52.75 124 GLU A N 1
ATOM 956 C CA . GLU A 1 124 ? 6.652 17.613 8.974 1.00 52.75 124 GLU A CA 1
ATOM 957 C C . GLU A 1 124 ? 5.165 17.820 9.276 1.00 52.75 124 GLU A C 1
ATOM 959 O O . GLU A 1 124 ? 4.476 18.616 8.627 1.00 52.75 124 GLU A O 1
ATOM 964 N N . LYS A 1 125 ? 4.639 17.066 10.247 1.00 56.19 125 LYS A N 1
ATOM 965 C CA . LYS A 1 125 ? 3.254 17.208 10.696 1.00 56.19 125 LYS A CA 1
ATOM 966 C C . LYS A 1 125 ? 3.087 18.614 11.267 1.00 56.19 125 LYS A C 1
ATOM 968 O O . LYS A 1 125 ? 3.422 18.857 12.423 1.00 56.19 125 LYS A O 1
ATOM 973 N N . LYS A 1 126 ? 2.554 19.541 10.467 1.00 65.56 126 LYS A N 1
ATOM 974 C CA . LYS A 1 126 ? 2.134 20.862 10.943 1.00 65.56 126 LYS A CA 1
ATOM 975 C C . LYS A 1 126 ? 1.006 20.658 11.947 1.00 65.56 126 LYS A C 1
ATOM 977 O O . LYS A 1 126 ? -0.129 20.376 11.571 1.00 65.56 126 LYS A O 1
ATOM 982 N N . THR A 1 127 ? 1.328 20.759 13.231 1.00 67.44 127 THR A N 1
ATOM 983 C CA . THR A 1 127 ? 0.334 20.768 14.300 1.00 67.44 127 THR A CA 1
ATOM 984 C C . THR A 1 127 ? -0.499 22.045 14.175 1.00 67.44 127 THR A C 1
ATOM 986 O O . THR A 1 127 ? 0.061 23.143 14.237 1.00 67.44 127 THR A O 1
ATOM 989 N N . PRO A 1 128 ? -1.827 21.952 13.981 1.00 73.38 128 PRO A N 1
ATOM 990 C CA . PRO A 1 128 ? -2.677 23.132 13.991 1.00 73.38 128 PRO A CA 1
ATOM 991 C C . PRO A 1 128 ? -2.667 23.726 15.405 1.00 73.38 128 PRO A C 1
ATOM 993 O O . PRO A 1 128 ? -3.210 23.145 16.344 1.00 73.38 128 PRO A O 1
ATOM 996 N N . LYS A 1 129 ? -2.014 24.879 15.572 1.00 80.12 129 LYS A N 1
ATOM 997 C CA . LYS A 1 129 ? -2.048 25.649 16.819 1.00 80.12 129 LYS A CA 1
ATOM 998 C C . LYS A 1 129 ? -3.325 26.487 16.843 1.00 80.12 129 LYS A C 1
ATOM 1000 O O . LYS A 1 129 ? -3.620 27.187 15.878 1.00 80.12 129 LYS A O 1
ATOM 1005 N N . ARG A 1 130 ? -4.081 26.422 17.942 1.00 81.75 130 ARG A N 1
ATOM 1006 C CA . ARG A 1 130 ? -5.227 27.314 18.165 1.00 81.75 130 ARG A CA 1
ATOM 1007 C C . ARG A 1 130 ? -4.698 28.703 18.520 1.00 81.75 130 ARG A C 1
ATOM 1009 O O . ARG A 1 130 ? -3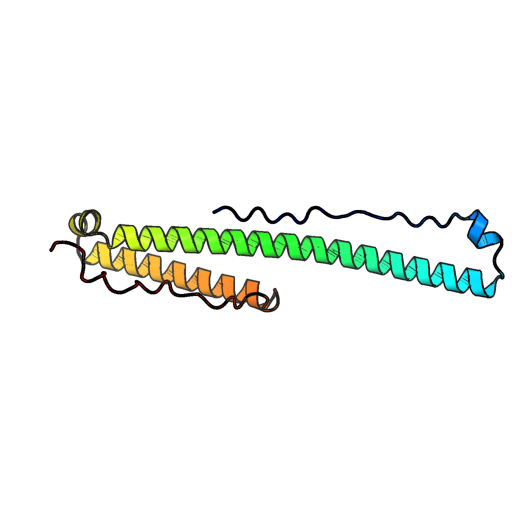.853 28.823 19.405 1.00 81.75 130 ARG A O 1
ATOM 1016 N N . ALA A 1 131 ? -5.176 29.730 17.824 1.00 79.88 131 ALA A N 1
ATOM 1017 C CA . ALA A 1 131 ? -4.928 31.113 18.215 1.00 79.88 131 ALA A CA 1
ATOM 1018 C C . ALA A 1 131 ? -5.667 31.415 19.536 1.00 79.88 131 ALA A C 1
ATOM 1020 O O . ALA A 1 131 ? -6.752 30.864 19.752 1.00 79.88 131 ALA A O 1
ATOM 1021 N N . PRO A 1 132 ? -5.103 32.251 20.427 1.00 80.56 132 PRO A N 1
ATOM 1022 C CA . PRO A 1 132 ? -5.800 32.677 21.635 1.00 80.56 132 PRO A CA 1
ATOM 1023 C C . PRO A 1 132 ? -7.096 33.413 21.270 1.00 80.56 132 PRO A C 1
ATOM 1025 O O . PRO A 1 132 ? -7.143 34.140 20.275 1.00 80.56 132 PRO A O 1
ATOM 1028 N N . LEU A 1 133 ? -8.148 33.208 22.069 1.00 80.88 133 LEU A N 1
ATOM 1029 C CA . LEU A 1 133 ? -9.449 33.837 21.845 1.00 80.88 133 LEU A CA 1
ATOM 1030 C C . LEU A 1 133 ? -9.303 35.371 21.937 1.00 80.88 133 LEU A C 1
ATOM 1032 O O . LEU A 1 133 ? -8.796 35.857 22.952 1.00 80.88 133 LEU A O 1
ATOM 1036 N N . PRO A 1 134 ? -9.714 36.140 20.911 1.00 86.62 134 PRO A N 1
ATOM 1037 C CA . PRO A 1 134 ? -9.583 37.591 20.928 1.00 86.62 134 PRO A CA 1
ATOM 1038 C C . PRO A 1 134 ? -10.347 38.248 22.094 1.00 86.62 134 PRO A C 1
ATOM 1040 O O . PRO A 1 134 ? -11.479 37.858 22.377 1.00 86.62 134 PRO A O 1
ATOM 1043 N N . PRO A 1 135 ? -9.779 39.288 22.736 1.00 82.94 135 PRO A N 1
ATOM 1044 C CA . PRO A 1 135 ? -10.330 39.886 23.959 1.00 82.94 135 PRO A CA 1
ATOM 1045 C C . PRO A 1 135 ? -11.611 40.708 23.752 1.00 82.94 135 PRO A C 1
ATOM 1047 O O . PRO A 1 135 ? -12.239 41.100 24.727 1.00 82.94 135 PRO A O 1
ATOM 1050 N N . HIS A 1 136 ? -11.994 40.989 22.505 1.00 85.44 136 HIS A N 1
ATOM 1051 C CA . HIS A 1 136 ? -13.173 41.792 22.166 1.00 85.44 136 HIS A CA 1
ATOM 1052 C C . HIS A 1 136 ? -14.453 40.959 22.010 1.00 85.44 136 HIS A C 1
ATOM 1054 O O . HIS A 1 136 ? -15.514 41.519 21.740 1.00 85.44 136 HIS A O 1
ATOM 1060 N N . LEU A 1 137 ? -14.361 39.631 22.121 1.00 80.00 137 LEU A N 1
ATOM 1061 C CA . LEU A 1 137 ? -15.536 38.776 22.054 1.00 80.00 137 LEU A CA 1
ATOM 1062 C C . LEU A 1 137 ? -16.271 38.814 23.402 1.00 80.00 137 LEU A C 1
ATOM 1064 O O . LEU A 1 137 ? -15.619 38.664 24.442 1.00 80.00 137 LEU A O 1
ATOM 1068 N N . PRO A 1 138 ? -17.602 39.020 23.404 1.00 79.31 138 PRO A N 1
ATOM 1069 C CA . PRO A 1 138 ? -18.390 38.946 24.625 1.00 79.31 138 PRO A CA 1
ATOM 1070 C C . PRO A 1 138 ? -18.227 37.558 25.254 1.00 79.31 138 PRO A C 1
ATOM 1072 O O . PRO A 1 138 ? -18.205 36.547 24.547 1.00 79.31 138 PRO A O 1
ATOM 1075 N N . ARG A 1 139 ? -18.056 37.541 26.577 1.00 75.12 139 ARG A N 1
ATOM 1076 C CA . ARG A 1 139 ? -18.034 36.317 27.383 1.00 75.12 139 ARG A CA 1
ATOM 1077 C C . ARG A 1 139 ? -19.441 35.907 27.779 1.00 75.12 139 ARG A C 1
ATOM 1079 O O . ARG A 1 139 ? -20.269 36.824 27.971 1.00 75.12 139 ARG A O 1
#

Foldseek 3Di:
DDPPPPPPDPPPPDPPDDPVNLVVDDPVVSVVVVVVVVVVVVVVVVVVVVVVVVVVLVVVLVVLVVVLVVLVVVLVVLPDPVNVVVDDPVVSVVSNVVSVVVNVVSVVVSCVSVVVVDDDDPPPPPDDDDDPDDPPDDD

Sequence (139 aa):
MCRCAMHCSAARSGSMISAQQLDALDPQTRQAMLSLLAEVRAKEELIAQRDREAAFKQALIDKLTHEMAVLKRLKFAATSERFASTLAPEQKSLLEETLDSDLAELDQELKRERGQAGDKDKTEKKTPKRAPLPPHLPR